Protein AF-A0A9D1I0T6-F1 (afdb_monomer)

pLDDT: mean 89.57, std 8.24, range [56.97, 96.44]

Secondary structure (DSSP, 8-state):
-----EEEEEEESS-HHHHHHHHHHHHHGGGG-S-EEEEEEE------

Nearest PDB structures (foldseek):
  6x84-assembly2_B  TM=5.502E-01  e=1.842E+00  Escherichia coli K-12
  4aq4-assembly1_A  TM=5.694E-01  e=2.253E+00  Escherichia coli K-12
  5d80-assembly2_d  TM=5.478E-01  e=4.122E+00  Saccharomyces cerevisiae S288C
  5d80-assembly1_D  TM=5.477E-01  e=4.714E+00  Saccharomyces cerevisiae S288C
  5u1s-assembly1_A  TM=3.352E-01  e=5.041E+00  Saccharomyces cerevisiae S288C

Sequence (48 aa):
MSEKIITFGIPCYNSADYMDHCISSILEGSEYADDIQIVIVDDGSQKD

Foldseek 3Di:
DPQDEAEDEAEDAQQPVPVVVVVVVVVVVCVVGPHYHYHYHHPDHPHD

Organism: NCBI:txid2840754

Structure (mmCIF, N/CA/C/O backbone):
data_AF-A0A9D1I0T6-F1
#
_entry.id   AF-A0A9D1I0T6-F1
#
loop_
_atom_site.group_PDB
_atom_site.id
_atom_site.type_symbol
_atom_site.label_atom_id
_atom_site.label_alt_id
_atom_site.label_comp_id
_atom_site.label_asym_id
_atom_site.label_entity_id
_atom_site.label_seq_id
_atom_site.pdbx_PDB_ins_code
_atom_site.Cartn_x
_atom_site.Cartn_y
_atom_site.Cartn_z
_atom_site.occupancy
_atom_site.B_iso_or_equiv
_atom_site.auth_seq_id
_atom_site.auth_comp_id
_atom_site.auth_asym_id
_atom_site.auth_atom_id
_atom_site.pdbx_PDB_model_num
ATOM 1 N N . MET A 1 1 ? -21.419 7.777 12.710 1.00 56.97 1 MET A N 1
ATOM 2 C CA . MET A 1 1 ? -20.315 8.745 12.521 1.00 56.97 1 MET A CA 1
ATOM 3 C C . MET A 1 1 ? -19.692 8.450 11.165 1.00 56.97 1 MET A C 1
ATOM 5 O O . MET A 1 1 ? -19.811 7.314 10.739 1.00 56.97 1 MET A O 1
ATOM 9 N N . SER A 1 2 ? -19.108 9.427 10.464 1.00 62.12 2 SER A N 1
ATOM 10 C CA . SER A 1 2 ? -18.271 9.102 9.298 1.00 62.12 2 SER A CA 1
ATOM 11 C C . SER A 1 2 ? -17.094 8.285 9.812 1.00 62.12 2 SER A C 1
ATOM 13 O O . SER A 1 2 ? -16.313 8.821 10.600 1.00 62.12 2 SER A O 1
ATOM 15 N N . GLU A 1 3 ? -17.000 7.019 9.420 1.00 78.69 3 GLU A N 1
ATOM 16 C CA . GLU A 1 3 ? -15.791 6.222 9.622 1.00 78.69 3 GLU A CA 1
ATOM 17 C C . GLU A 1 3 ? -14.641 6.969 8.942 1.00 78.69 3 GLU A C 1
ATOM 19 O O . GLU A 1 3 ? -14.761 7.434 7.802 1.00 78.69 3 GLU A O 1
ATOM 24 N N . LYS A 1 4 ? -13.592 7.257 9.715 1.00 82.19 4 LYS A N 1
ATOM 25 C CA . LYS A 1 4 ? -12.419 7.974 9.224 1.00 82.19 4 LYS A CA 1
ATOM 26 C C . LYS A 1 4 ? -11.403 6.921 8.830 1.00 82.19 4 LYS A C 1
ATOM 28 O O . LYS A 1 4 ? -10.888 6.231 9.697 1.00 82.19 4 LYS A O 1
ATOM 33 N N . ILE A 1 5 ? -11.116 6.848 7.540 1.00 90.56 5 ILE A N 1
ATOM 34 C CA . ILE A 1 5 ? -10.150 5.903 6.987 1.00 90.56 5 ILE A CA 1
ATOM 35 C C . ILE A 1 5 ? -8.786 6.588 6.922 1.00 90.56 5 ILE A C 1
ATOM 37 O O . ILE A 1 5 ? -8.673 7.711 6.418 1.00 90.56 5 ILE A O 1
ATOM 41 N N . ILE A 1 6 ? -7.749 5.912 7.413 1.00 93.06 6 ILE A N 1
ATOM 42 C CA . ILE A 1 6 ? -6.363 6.318 7.179 1.00 93.06 6 ILE A CA 1
ATOM 43 C C . ILE A 1 6 ? -5.891 5.656 5.884 1.00 93.06 6 ILE A C 1
ATOM 45 O O . ILE A 1 6 ? -5.738 4.436 5.820 1.00 93.06 6 ILE A O 1
ATOM 49 N N . THR A 1 7 ? -5.654 6.461 4.847 1.00 94.75 7 THR A N 1
ATOM 50 C CA . THR A 1 7 ? -5.175 5.968 3.549 1.00 94.75 7 THR A CA 1
ATOM 51 C C . THR A 1 7 ? -3.672 6.186 3.392 1.00 94.75 7 THR A C 1
ATOM 53 O O . THR A 1 7 ? -3.192 7.320 3.417 1.00 94.75 7 THR A O 1
ATOM 56 N N . PHE A 1 8 ? -2.940 5.102 3.145 1.00 95.50 8 PHE A N 1
ATOM 57 C CA . PHE A 1 8 ? -1.531 5.102 2.764 1.00 95.50 8 PHE A CA 1
ATOM 58 C C . PHE A 1 8 ? -1.419 5.008 1.239 1.00 95.50 8 PHE A C 1
ATOM 60 O O . PHE A 1 8 ? -1.710 3.966 0.653 1.00 95.50 8 PHE A O 1
ATOM 67 N N . GLY A 1 9 ? -1.013 6.100 0.590 1.00 96.00 9 GLY A N 1
ATOM 68 C CA . GLY A 1 9 ? -0.676 6.109 -0.836 1.00 96.00 9 GLY A CA 1
ATOM 69 C C . GLY A 1 9 ? 0.795 5.759 -1.045 1.00 96.00 9 GLY A C 1
ATOM 70 O O . GLY A 1 9 ? 1.662 6.481 -0.554 1.00 96.00 9 GLY A O 1
ATOM 71 N N . ILE A 1 10 ? 1.076 4.671 -1.762 1.00 95.38 10 ILE A N 1
ATOM 72 C CA . ILE A 1 10 ? 2.428 4.138 -1.962 1.00 95.38 10 ILE A CA 1
ATOM 73 C C . ILE A 1 10 ? 2.752 4.115 -3.462 1.00 95.38 10 ILE A C 1
ATOM 75 O O . ILE A 1 10 ? 2.208 3.274 -4.178 1.00 95.38 10 ILE A O 1
ATOM 79 N N . PRO A 1 11 ? 3.622 5.005 -3.968 1.00 93.50 11 PRO A N 1
ATOM 80 C CA . PRO A 1 11 ? 4.139 4.882 -5.325 1.00 93.50 11 PRO A CA 1
ATOM 81 C C . PRO A 1 11 ? 5.138 3.718 -5.408 1.00 93.50 11 PRO A C 1
ATOM 83 O O . PRO A 1 11 ? 6.000 3.572 -4.541 1.00 93.50 11 PRO A O 1
ATOM 86 N N . CYS A 1 12 ? 5.045 2.907 -6.459 1.00 92.06 12 CYS A N 1
ATOM 87 C CA . CYS A 1 12 ? 5.938 1.781 -6.714 1.00 92.06 12 CYS A CA 1
ATOM 88 C C . CYS A 1 12 ? 6.513 1.872 -8.134 1.00 92.06 12 CYS A C 1
ATOM 90 O O . CYS A 1 12 ? 5.763 2.000 -9.095 1.00 92.06 12 CYS A O 1
ATOM 92 N N . TYR A 1 13 ? 7.840 1.799 -8.261 1.00 91.56 13 TYR A N 1
ATOM 93 C CA . TYR A 1 13 ? 8.539 1.695 -9.544 1.00 91.56 13 TYR A CA 1
ATOM 94 C C . TYR A 1 13 ? 9.699 0.701 -9.420 1.00 91.56 13 TYR A C 1
ATOM 96 O O . TYR A 1 13 ? 10.718 1.033 -8.815 1.00 91.56 13 TYR A O 1
ATOM 104 N N . ASN A 1 14 ? 9.563 -0.498 -9.995 1.00 88.81 14 ASN A N 1
ATOM 105 C CA . ASN A 1 14 ? 10.545 -1.594 -9.918 1.00 88.81 14 ASN A CA 1
ATOM 106 C C . ASN A 1 14 ? 10.963 -1.959 -8.476 1.00 88.81 14 ASN A C 1
ATOM 108 O O . ASN A 1 14 ? 12.143 -2.215 -8.221 1.00 88.81 14 ASN A O 1
ATOM 112 N N . SER A 1 15 ? 10.020 -1.921 -7.533 1.00 87.50 15 SER A N 1
ATOM 113 C CA . SER A 1 15 ? 10.298 -2.057 -6.097 1.00 87.50 15 SER A CA 1
ATOM 114 C C . SER A 1 15 ? 9.516 -3.196 -5.434 1.00 87.50 15 SER A C 1
ATOM 116 O O . SER A 1 15 ? 9.259 -3.097 -4.234 1.00 87.50 15 SER A O 1
ATOM 118 N N . ALA A 1 16 ? 9.120 -4.264 -6.144 1.00 84.19 16 ALA A N 1
ATOM 119 C CA . ALA A 1 16 ? 8.317 -5.322 -5.514 1.00 84.19 16 ALA A CA 1
ATOM 120 C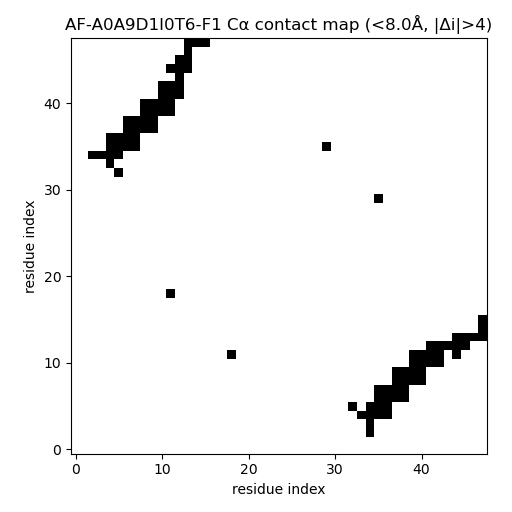 C . ALA A 1 16 ? 9.017 -5.966 -4.312 1.00 84.19 16 ALA A C 1
ATOM 122 O O . ALA A 1 16 ? 8.371 -6.153 -3.284 1.00 84.19 16 ALA A O 1
ATOM 123 N N . ASP A 1 17 ? 10.339 -6.167 -4.373 1.00 84.25 17 ASP A N 1
ATOM 124 C CA . ASP A 1 17 ? 11.128 -6.676 -3.239 1.00 84.25 17 ASP A CA 1
ATOM 125 C C . ASP A 1 17 ? 10.991 -5.808 -1.970 1.00 84.25 17 ASP A C 1
ATOM 127 O O . ASP A 1 17 ? 11.093 -6.300 -0.847 1.00 84.25 17 ASP A O 1
ATOM 131 N N . TYR A 1 18 ? 10.758 -4.500 -2.126 1.00 88.25 18 TYR A N 1
ATOM 132 C CA . TYR A 1 18 ? 10.549 -3.578 -1.007 1.00 88.25 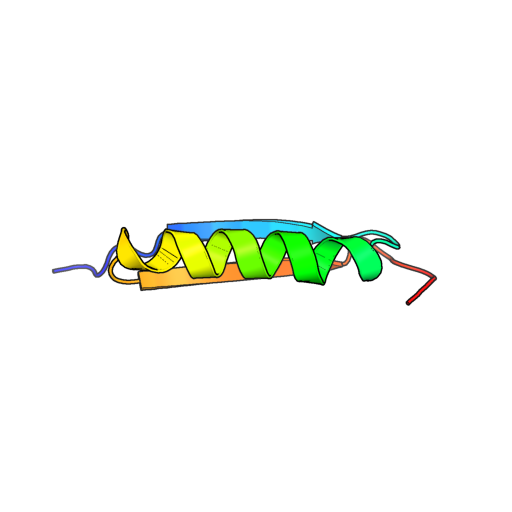18 TYR A CA 1
ATOM 133 C C . TYR A 1 18 ? 9.085 -3.526 -0.547 1.00 88.25 18 TYR A C 1
ATOM 135 O O . TYR A 1 18 ? 8.813 -3.229 0.622 1.00 88.25 18 TYR A O 1
ATOM 143 N N . MET A 1 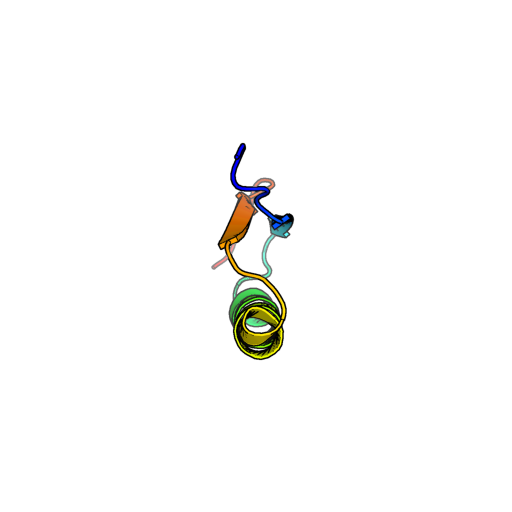19 ? 8.137 -3.819 -1.441 1.00 92.81 19 MET A N 1
ATOM 144 C CA . MET A 1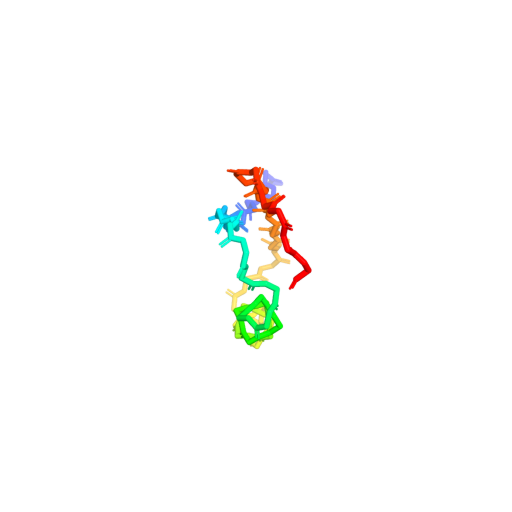 19 ? 6.708 -3.711 -1.150 1.00 92.81 19 MET A CA 1
ATOM 145 C C . MET A 1 19 ? 6.269 -4.649 -0.030 1.00 92.81 19 MET A C 1
ATOM 147 O O . MET A 1 19 ? 5.478 -4.226 0.811 1.00 92.81 19 MET A O 1
ATOM 151 N N . ASP A 1 20 ? 6.830 -5.857 0.047 1.00 91.88 20 ASP A N 1
ATOM 152 C CA . ASP A 1 20 ? 6.526 -6.803 1.126 1.00 91.88 20 ASP A CA 1
ATOM 153 C C . ASP A 1 20 ? 6.852 -6.215 2.504 1.00 91.88 20 ASP A C 1
ATOM 155 O O . ASP A 1 20 ? 6.006 -6.215 3.400 1.00 91.88 20 ASP A O 1
ATOM 159 N N . HIS A 1 21 ? 8.048 -5.638 2.660 1.00 93.88 21 HIS A N 1
ATOM 160 C CA . HIS A 1 21 ? 8.461 -5.013 3.917 1.00 93.88 21 HIS A CA 1
ATOM 161 C C . HIS A 1 21 ? 7.618 -3.772 4.249 1.00 93.88 21 HIS A C 1
ATOM 163 O O .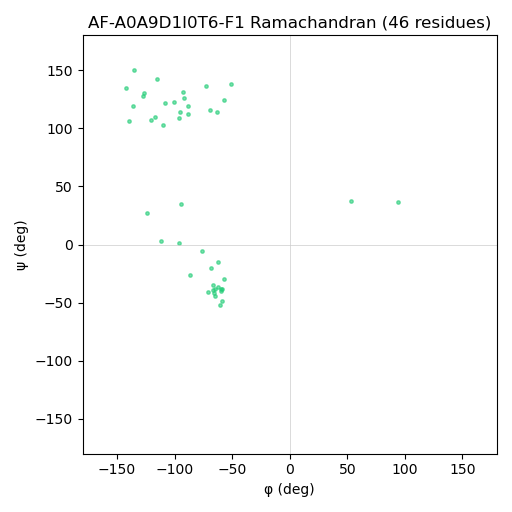 HIS A 1 21 ? 7.209 -3.571 5.397 1.00 93.88 21 HIS A O 1
ATOM 169 N N . CYS A 1 22 ? 7.329 -2.944 3.240 1.00 95.06 22 CYS A N 1
ATOM 170 C CA . CYS A 1 22 ? 6.499 -1.755 3.398 1.00 95.06 22 CYS A CA 1
ATOM 171 C C . CYS A 1 22 ? 5.089 -2.124 3.886 1.00 95.06 22 CYS A C 1
ATOM 173 O O . CYS A 1 22 ? 4.642 -1.620 4.919 1.00 95.06 22 CYS A O 1
ATOM 175 N N . ILE A 1 23 ? 4.420 -3.061 3.210 1.00 94.94 23 ILE A N 1
ATOM 176 C CA . ILE A 1 23 ? 3.065 -3.498 3.556 1.00 94.94 23 ILE A CA 1
ATOM 177 C C . ILE A 1 23 ? 3.054 -4.172 4.931 1.00 94.94 23 ILE A C 1
ATOM 179 O O . ILE A 1 23 ? 2.194 -3.841 5.747 1.00 94.94 23 ILE A O 1
ATOM 183 N N . SER A 1 24 ? 4.019 -5.051 5.238 1.00 95.12 24 SER A N 1
ATOM 184 C CA . SER A 1 24 ? 4.069 -5.714 6.547 1.00 95.12 24 SER A CA 1
ATOM 185 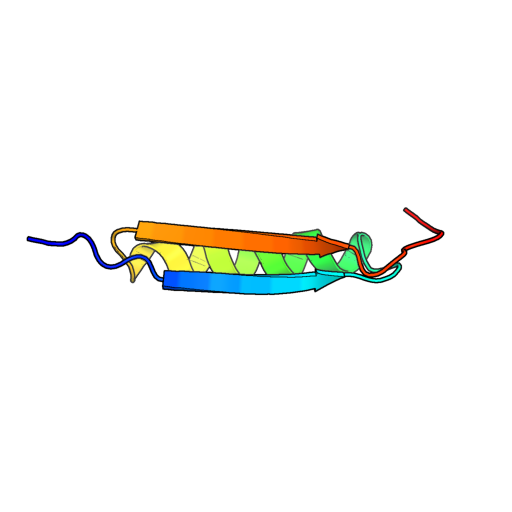C C . SER A 1 24 ? 4.194 -4.715 7.699 1.00 95.12 24 SER A C 1
ATOM 187 O O . SER A 1 24 ? 3.532 -4.882 8.719 1.00 95.12 24 SER A O 1
ATOM 189 N N . SER A 1 25 ? 4.980 -3.645 7.517 1.00 95.06 25 SER A N 1
ATOM 190 C CA . SER A 1 25 ? 5.146 -2.605 8.541 1.00 95.06 25 SER A CA 1
ATOM 191 C C . SER A 1 25 ? 3.864 -1.800 8.790 1.00 95.06 25 SER A C 1
ATOM 193 O O . SER A 1 25 ? 3.563 -1.438 9.926 1.00 95.06 25 SER A O 1
ATOM 195 N N . ILE A 1 26 ? 3.066 -1.560 7.742 1.00 95.38 26 ILE A N 1
ATOM 196 C CA . ILE A 1 26 ? 1.770 -0.880 7.865 1.00 95.38 26 ILE A CA 1
ATOM 197 C C . ILE A 1 26 ? 0.760 -1.790 8.568 1.00 95.38 26 ILE A C 1
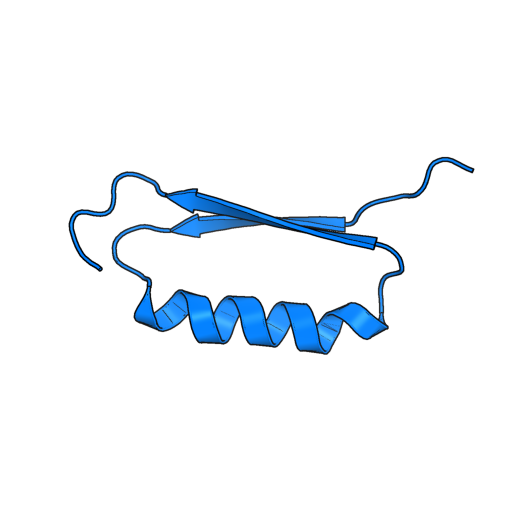ATOM 199 O O . ILE A 1 26 ? 0.011 -1.324 9.424 1.00 95.38 26 ILE A O 1
ATOM 203 N N . LEU A 1 27 ? 0.751 -3.085 8.235 1.00 93.56 27 LEU A N 1
ATOM 204 C CA . LEU A 1 27 ? -0.127 -4.062 8.878 1.00 93.56 27 LEU A CA 1
ATOM 205 C C . LEU A 1 27 ? 0.207 -4.247 10.363 1.00 93.56 27 LEU A C 1
ATOM 207 O O . LEU A 1 27 ? -0.714 -4.330 11.170 1.00 93.56 27 LEU A O 1
ATOM 211 N N . GLU A 1 28 ? 1.483 -4.238 10.748 1.00 94.31 28 GLU A N 1
ATOM 212 C CA . GLU A 1 28 ? 1.887 -4.235 12.162 1.00 94.31 28 GLU A CA 1
ATOM 213 C C . GLU A 1 28 ? 1.340 -3.002 12.904 1.00 94.31 28 GLU A C 1
ATOM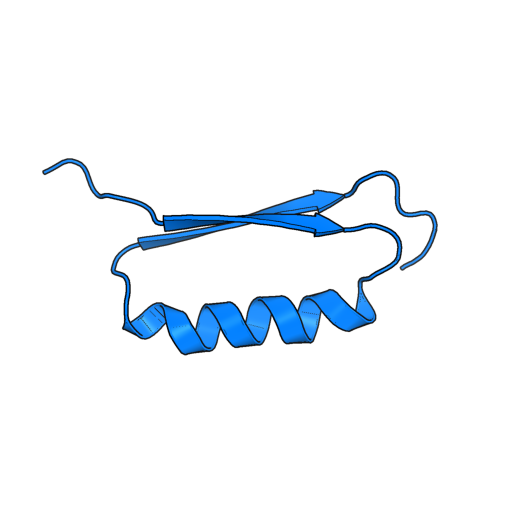 215 O O . GLU A 1 28 ? 0.831 -3.113 14.015 1.00 94.31 28 GLU A O 1
ATOM 220 N N . GLY A 1 29 ? 1.356 -1.829 12.262 1.00 88.31 29 GLY A N 1
ATOM 221 C CA . GLY A 1 29 ? 0.775 -0.601 12.810 1.00 88.31 29 GLY A CA 1
ATOM 222 C C . GLY A 1 29 ? -0.756 -0.514 12.742 1.00 88.31 29 GLY A C 1
ATOM 223 O O . GLY A 1 29 ? -1.330 0.449 13.256 1.00 88.31 29 GLY A O 1
ATOM 224 N N . SER A 1 30 ? -1.437 -1.477 12.114 1.00 89.88 30 SER A N 1
ATOM 225 C CA . SER A 1 30 ? -2.891 -1.412 11.908 1.00 89.88 30 SER A CA 1
ATOM 226 C C . SER A 1 30 ? -3.695 -1.541 13.202 1.00 89.88 30 SER A C 1
ATOM 228 O O . SER A 1 30 ? -4.809 -1.038 13.268 1.00 89.88 30 SER A O 1
ATOM 230 N N . GLU A 1 31 ? -3.113 -2.092 14.273 1.00 91.06 31 GLU A N 1
ATOM 231 C CA . GLU A 1 31 ? -3.755 -2.169 15.596 1.00 91.06 31 GLU A CA 1
ATOM 232 C C . GLU A 1 31 ? -4.061 -0.789 16.214 1.00 91.06 31 GLU A C 1
ATOM 234 O O . GLU A 1 31 ? -4.831 -0.687 17.168 1.00 91.06 31 GLU A O 1
ATOM 239 N N . TYR A 1 32 ? -3.469 0.284 15.678 1.00 89.88 32 TYR A N 1
ATOM 240 C CA . TYR A 1 32 ? -3.651 1.654 16.160 1.00 89.88 32 TYR A CA 1
ATOM 241 C C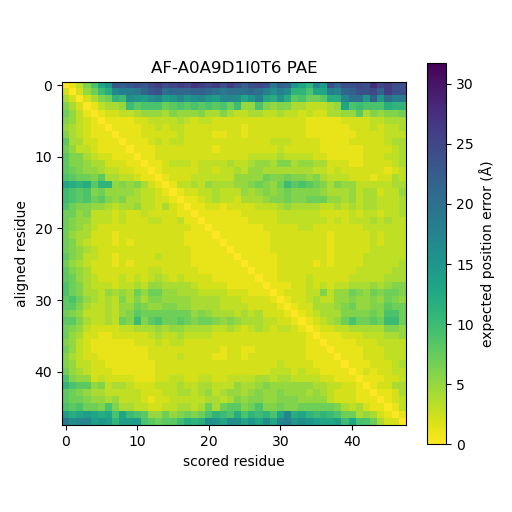 . TYR A 1 32 ? -4.716 2.451 15.389 1.00 89.88 32 TYR A C 1
ATOM 243 O O . TYR A 1 32 ? -4.915 3.633 15.689 1.00 89.88 32 TYR A O 1
ATOM 251 N N . ALA A 1 33 ? -5.378 1.851 14.396 1.00 88.88 33 ALA A N 1
ATOM 252 C CA . ALA A 1 33 ? -6.384 2.513 13.573 1.00 88.88 33 ALA A CA 1
ATOM 253 C C . ALA A 1 33 ? -7.551 1.573 13.243 1.00 88.88 33 ALA A C 1
ATOM 255 O O . ALA A 1 33 ? -7.339 0.439 12.833 1.00 88.88 33 ALA A O 1
ATOM 256 N N . ASP A 1 34 ? -8.781 2.074 13.376 1.00 88.38 34 ASP A N 1
ATOM 257 C CA . ASP A 1 34 ? -9.990 1.269 13.158 1.00 88.38 34 ASP A CA 1
ATOM 258 C C . ASP A 1 34 ? -10.158 0.844 11.686 1.00 88.38 34 ASP A C 1
ATOM 260 O O . ASP A 1 34 ? -10.520 -0.297 11.417 1.00 88.38 34 ASP A O 1
ATOM 264 N N . ASP A 1 35 ? -9.841 1.740 10.740 1.00 90.56 35 ASP A N 1
ATOM 265 C CA . ASP A 1 35 ? -9.917 1.487 9.299 1.00 90.56 35 ASP A CA 1
ATOM 266 C C . ASP A 1 35 ? -8.678 2.017 8.573 1.00 90.56 35 ASP A C 1
ATOM 268 O O . ASP A 1 35 ? -8.401 3.226 8.544 1.00 90.56 35 ASP A O 1
ATOM 272 N N . ILE A 1 36 ? -7.957 1.106 7.920 1.00 93.62 36 ILE A N 1
ATOM 273 C CA . ILE A 1 36 ? -6.808 1.426 7.074 1.00 93.62 36 ILE A CA 1
ATOM 274 C C . ILE A 1 36 ? -7.079 1.058 5.615 1.00 93.62 36 ILE A C 1
ATOM 276 O O . ILE A 1 36 ? -7.679 0.031 5.304 1.00 93.62 36 ILE A O 1
ATOM 280 N N . GLN A 1 37 ? -6.586 1.886 4.700 1.00 93.94 37 GLN A N 1
ATOM 281 C CA . GLN A 1 37 ? -6.577 1.603 3.270 1.00 93.94 37 GLN A CA 1
ATOM 282 C C . GLN A 1 37 ? -5.155 1.751 2.741 1.00 93.94 37 GLN A C 1
ATOM 284 O O . GLN A 1 37 ? -4.506 2.771 2.958 1.00 93.94 37 GLN A O 1
ATOM 289 N N . ILE A 1 38 ? -4.683 0.753 2.002 1.00 95.81 38 ILE A N 1
ATOM 290 C CA . ILE A 1 38 ? -3.397 0.809 1.307 1.00 95.81 38 ILE A CA 1
ATOM 291 C C . ILE A 1 38 ? -3.688 0.930 -0.188 1.00 95.81 38 ILE A C 1
ATOM 293 O O . ILE A 1 38 ? -4.375 0.083 -0.759 1.00 95.81 38 ILE A O 1
ATOM 297 N N . VAL A 1 39 ? -3.187 1.993 -0.816 1.00 96.44 39 VAL A N 1
ATOM 298 C CA . VAL A 1 39 ? -3.313 2.238 -2.257 1.00 96.44 39 VAL A CA 1
ATOM 299 C C . VAL A 1 39 ? -1.921 2.241 -2.864 1.00 96.44 39 VAL A C 1
ATOM 301 O O . VAL A 1 39 ? -1.145 3.168 -2.638 1.00 96.44 39 VAL A O 1
ATOM 304 N N . ILE A 1 40 ? -1.614 1.210 -3.647 1.00 95.00 40 ILE A N 1
ATOM 305 C CA . ILE A 1 40 ? -0.354 1.111 -4.384 1.00 95.00 40 ILE A CA 1
ATOM 306 C C . ILE A 1 40 ? -0.570 1.706 -5.773 1.00 95.00 40 ILE A C 1
ATOM 308 O O . ILE A 1 40 ? -1.490 1.309 -6.489 1.00 95.00 40 ILE A O 1
ATOM 312 N N . VAL A 1 41 ? 0.276 2.661 -6.143 1.00 95.00 41 VAL A N 1
ATOM 313 C CA . VAL A 1 41 ? 0.289 3.283 -7.466 1.00 95.00 41 VAL A CA 1
ATOM 314 C C . VAL A 1 41 ? 1.554 2.825 -8.174 1.00 95.00 41 VAL A C 1
ATOM 316 O O . VAL A 1 41 ? 2.641 3.302 -7.863 1.00 95.00 41 VAL A O 1
ATOM 319 N N . ASP A 1 42 ? 1.416 1.884 -9.104 1.00 93.31 42 ASP A N 1
ATOM 320 C CA . ASP A 1 42 ? 2.512 1.533 -10.006 1.00 93.31 42 ASP A CA 1
ATOM 321 C C . ASP A 1 42 ? 2.762 2.693 -10.981 1.00 93.31 42 ASP A C 1
ATOM 323 O O . ASP A 1 42 ? 1.893 3.047 -11.780 1.00 93.31 42 ASP A O 1
ATOM 327 N N . ASP A 1 43 ? 3.948 3.291 -10.893 1.00 90.81 43 ASP A N 1
ATOM 328 C CA . ASP A 1 43 ? 4.382 4.446 -11.685 1.00 90.81 43 ASP A CA 1
ATOM 329 C C . ASP A 1 43 ? 5.173 4.014 -12.937 1.00 90.81 43 ASP A C 1
ATOM 331 O O . ASP A 1 43 ? 6.136 4.653 -13.363 1.00 90.81 43 ASP A O 1
ATOM 335 N N . GLY A 1 44 ? 4.792 2.877 -13.526 1.00 93.12 44 GLY A N 1
ATOM 336 C CA . GLY A 1 44 ? 5.341 2.380 -14.790 1.00 93.12 44 GLY A CA 1
ATOM 337 C C . GLY A 1 44 ? 6.497 1.392 -14.643 1.00 93.12 44 GLY A C 1
ATOM 338 O O . GLY A 1 44 ? 7.432 1.423 -15.453 1.00 93.12 44 GLY A O 1
ATOM 339 N N . SER A 1 45 ? 6.448 0.525 -13.631 1.00 90.62 45 SER A N 1
ATOM 340 C CA . SER A 1 45 ? 7.425 -0.546 -13.425 1.00 90.62 45 SER A CA 1
ATOM 341 C C . SER A 1 45 ? 7.616 -1.384 -14.696 1.00 90.62 45 SER A C 1
ATOM 343 O O . SER A 1 45 ? 6.680 -1.709 -15.423 1.00 90.62 45 SER A O 1
ATOM 345 N N . GLN A 1 46 ? 8.870 -1.717 -14.984 1.00 92.19 46 GLN A N 1
ATOM 346 C CA . GLN A 1 46 ? 9.280 -2.583 -16.097 1.00 92.19 46 GLN A CA 1
ATOM 347 C C . GLN A 1 46 ? 9.849 -3.915 -15.606 1.00 92.19 46 GLN A C 1
ATOM 349 O O . GLN A 1 46 ? 10.365 -4.708 -16.395 1.00 92.19 46 GLN A O 1
ATOM 354 N N . LYS A 1 47 ? 9.831 -4.113 -14.294 1.00 75.38 47 LYS A N 1
ATOM 355 C CA . LYS A 1 47 ? 10.370 -5.260 -13.590 1.00 75.38 47 LYS A CA 1
ATOM 356 C C . LYS A 1 47 ? 9.344 -5.689 -12.556 1.00 75.38 47 LYS A C 1
ATOM 358 O O . LYS A 1 47 ? 8.610 -4.833 -12.057 1.00 75.38 47 LYS A O 1
ATOM 363 N N . ASP A 1 48 ? 9.350 -6.987 -12.285 1.00 70.06 48 ASP A N 1
ATOM 364 C CA . ASP A 1 48 ? 8.747 -7.542 -11.080 1.00 70.06 48 ASP A CA 1
ATOM 365 C C . ASP A 1 48 ? 9.546 -7.012 -9.885 1.00 70.06 48 ASP A C 1
ATOM 367 O O . ASP A 1 48 ? 10.777 -7.245 -9.838 1.00 70.06 48 ASP A O 1
#

Solvent-accessible surface area (backbone atoms only — not comparable to full-atom values): 3091 Å² total; per-residue (Å²): 128,84,83,73,67,51,73,49,79,43,81,38,62,58,41,54,86,52,45,60,60,54,53,51,55,52,59,67,55,40,86,81,47,98,40,76,43,80,44,78,41,74,74,72,51,90,51,112

Mean predicted aligned error: 4.32 Å

InterPro domains:
  IPR001173 Glycosyltransferase 2-like [PF00535] (9-48)
  IPR029044 Nucleotide-diphospho-sugar transferases [G3DSA:3.90.550.10] (2-48)
  IPR029044 Nucleotide-diphospho-sugar transferases [SSF53448] (4-46)

Radius of gyration: 12.7 Å; Cα contacts (8 Å, |Δi|>4): 48; chains: 1; bounding box: 31×17×32 Å